Protein AF-A0A2M7DPV2-F1 (afdb_monomer_lite)

Radius of gyration: 13.35 Å; chains: 1; bounding box: 32×27×32 Å

Secondary structure (DSSP, 8-state):
-EETTEE-B-SS-TT-SS----HHHHHTT--HHHHHS--B----TT--HHHHHHHHHHHHHHHT-

pLDDT: mean 85.01, std 12.98, range [53.66, 97.88]

Foldseek 3Di:
DDDPLDDKDLACDPPDPDGFFNPVVVVVPDDRVVSNVDIDDDDDPPDDPVNVVVVVVSVCVVVVD

Sequence (65 aa):
GRMKDIAVSNGSACSSAVVEPSHVLKAMGLSDEDAFASLRFSLGKYNTFEEVNEASQIIKNIFEI

Structure (mmCIF, N/CA/C/O backbone):
data_AF-A0A2M7DPV2-F1
#
_entry.id   AF-A0A2M7DPV2-F1
#
loop_
_atom_site.group_PDB
_atom_site.id
_atom_site.type_symbol
_atom_site.label_atom_id
_atom_site.label_alt_id
_atom_site.label_comp_id
_atom_site.label_asym_id
_atom_site.label_entity_id
_atom_site.label_seq_id
_atom_site.pdbx_PDB_ins_code
_atom_site.Cartn_x
_atom_site.Cartn_y
_atom_site.Cartn_z
_atom_site.occupancy
_atom_site.B_iso_or_equiv
_atom_site.auth_seq_id
_atom_site.auth_comp_id
_atom_site.auth_asym_id
_atom_site.auth_atom_id
_atom_site.pdbx_PDB_model_num
ATO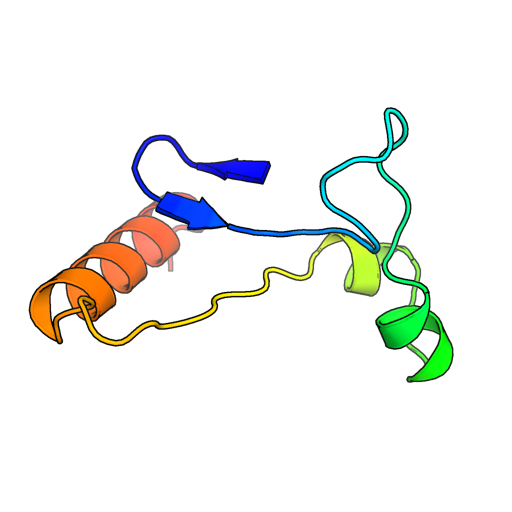M 1 N N . GLY A 1 1 ? 9.131 2.363 2.995 1.00 56.53 1 GLY A N 1
ATOM 2 C CA . GLY A 1 1 ? 9.206 3.829 3.143 1.00 56.53 1 GLY A CA 1
ATOM 3 C C . GLY A 1 1 ? 8.565 4.236 4.454 1.00 56.53 1 GLY A C 1
ATOM 4 O O . GLY A 1 1 ? 7.599 3.606 4.857 1.00 56.53 1 GLY A O 1
ATOM 5 N N . ARG A 1 2 ? 9.110 5.233 5.156 1.00 57.53 2 ARG A N 1
ATOM 6 C CA . ARG A 1 2 ? 8.474 5.780 6.364 1.00 57.53 2 ARG A CA 1
ATOM 7 C C . ARG A 1 2 ? 7.646 6.999 5.953 1.00 57.53 2 ARG A C 1
ATOM 9 O O . ARG A 1 2 ? 8.234 8.027 5.640 1.00 57.53 2 ARG A O 1
ATOM 16 N N . MET A 1 3 ? 6.320 6.871 5.916 1.00 72.06 3 MET A N 1
ATOM 17 C CA . MET A 1 3 ? 5.432 8.034 6.022 1.00 72.06 3 MET A CA 1
ATOM 18 C C . MET A 1 3 ? 5.270 8.324 7.513 1.00 72.06 3 MET A C 1
ATOM 20 O O . MET A 1 3 ? 5.248 7.388 8.310 1.00 72.06 3 MET A O 1
ATOM 24 N N . LYS A 1 4 ? 5.242 9.605 7.897 1.00 72.62 4 LYS A N 1
ATOM 25 C CA . LYS A 1 4 ? 5.400 10.040 9.297 1.00 72.62 4 LYS A CA 1
ATOM 26 C C . LYS A 1 4 ? 4.408 9.367 10.261 1.00 72.62 4 LYS A C 1
ATOM 28 O O . LYS A 1 4 ? 4.787 9.107 11.396 1.00 72.62 4 LYS A O 1
ATOM 33 N N . ASP A 1 5 ? 3.240 8.973 9.752 1.00 81.69 5 ASP A N 1
ATOM 34 C CA . ASP A 1 5 ? 2.133 8.419 10.537 1.00 81.69 5 ASP A CA 1
ATOM 35 C C . ASP A 1 5 ? 1.603 7.072 9.993 1.00 81.69 5 ASP A C 1
ATOM 37 O O . ASP A 1 5 ? 0.651 6.515 10.528 1.00 81.69 5 ASP A O 1
ATOM 41 N N . ILE A 1 6 ? 2.222 6.508 8.941 1.00 86.31 6 ILE A N 1
ATOM 42 C CA . ILE A 1 6 ? 1.811 5.218 8.356 1.00 86.31 6 ILE A CA 1
ATOM 43 C C . ILE A 1 6 ? 3.034 4.361 8.014 1.00 86.31 6 ILE A C 1
ATOM 45 O O . ILE A 1 6 ? 3.948 4.779 7.294 1.00 86.31 6 ILE A O 1
ATOM 49 N N . ALA A 1 7 ? 3.026 3.111 8.478 1.00 85.25 7 ALA A N 1
ATOM 50 C CA . ALA A 1 7 ? 4.013 2.110 8.091 1.00 85.25 7 ALA A CA 1
ATOM 51 C C . ALA A 1 7 ? 3.636 1.463 6.745 1.00 85.25 7 ALA A C 1
ATOM 53 O O . ALA A 1 7 ? 2.646 0.741 6.651 1.00 85.25 7 ALA A O 1
ATOM 54 N N . VAL A 1 8 ? 4.447 1.695 5.704 1.00 85.19 8 VAL A N 1
ATOM 55 C CA . VAL A 1 8 ? 4.190 1.207 4.334 1.00 85.19 8 VAL A CA 1
ATOM 56 C C . VAL A 1 8 ? 5.431 0.610 3.664 1.00 85.19 8 VAL A C 1
ATOM 58 O O . VAL A 1 8 ? 6.580 0.951 3.973 1.00 85.19 8 VAL A O 1
ATOM 61 N N . SER A 1 9 ? 5.204 -0.272 2.690 1.00 79.25 9 SER A N 1
ATOM 62 C CA . SER A 1 9 ? 6.257 -0.875 1.863 1.00 79.25 9 SER A CA 1
ATOM 63 C C . SER A 1 9 ? 6.202 -0.342 0.428 1.00 79.25 9 SER A C 1
ATOM 65 O O . SER A 1 9 ? 5.116 -0.160 -0.110 1.00 79.25 9 SER A O 1
ATOM 67 N N . ASN A 1 10 ? 7.365 -0.085 -0.180 1.00 74.00 10 ASN A N 1
ATOM 68 C CA . ASN A 1 10 ? 7.511 0.479 -1.531 1.00 74.00 10 ASN A CA 1
ATOM 69 C C . ASN A 1 10 ? 8.622 -0.208 -2.362 1.00 74.00 10 ASN A C 1
ATOM 71 O O . ASN A 1 10 ? 9.169 0.402 -3.270 1.00 74.00 10 ASN A O 1
ATOM 75 N N . GLY A 1 11 ? 9.007 -1.449 -2.030 1.00 70.44 11 GLY A N 1
ATOM 76 C CA . GLY A 1 11 ? 10.108 -2.163 -2.699 1.00 70.44 11 GLY A CA 1
ATOM 77 C C . GLY A 1 11 ? 9.980 -3.691 -2.647 1.00 70.44 11 GLY A C 1
ATOM 78 O O . GLY A 1 11 ? 9.041 -4.217 -2.047 1.00 70.44 11 GLY A O 1
ATOM 79 N N . SER A 1 12 ? 10.930 -4.402 -3.272 1.00 63.09 12 SER A N 1
ATOM 80 C CA . SER A 1 12 ? 10.957 -5.877 -3.373 1.00 63.09 12 SER A CA 1
ATOM 81 C C . SER A 1 12 ? 11.120 -6.594 -2.023 1.00 63.09 12 SER A C 1
ATOM 83 O O . SER A 1 12 ? 10.515 -7.642 -1.802 1.00 63.09 12 SER A O 1
ATOM 85 N N . ALA A 1 13 ? 11.899 -6.020 -1.104 1.00 55.69 13 ALA A N 1
ATOM 86 C CA . ALA A 1 13 ? 12.055 -6.480 0.272 1.00 55.69 13 ALA A CA 1
ATOM 87 C C . ALA A 1 13 ? 12.486 -5.306 1.166 1.00 55.69 13 ALA A C 1
ATOM 89 O O . ALA A 1 13 ? 13.501 -4.662 0.913 1.00 55.69 13 ALA A O 1
ATOM 90 N N . CYS A 1 14 ? 11.744 -5.039 2.246 1.00 54.09 14 CYS A N 1
ATOM 91 C CA . CYS A 1 14 ? 11.999 -3.926 3.176 1.00 54.09 14 CYS A CA 1
ATOM 92 C C . CYS A 1 14 ? 13.329 -4.016 3.965 1.00 54.09 14 CYS A C 1
ATOM 94 O O . CYS A 1 14 ? 13.577 -3.156 4.805 1.00 54.09 14 CYS A O 1
ATOM 96 N N . SER A 1 15 ? 14.161 -5.039 3.736 1.00 53.66 15 SER A N 1
ATOM 97 C CA . SER A 1 15 ? 15.427 -5.288 4.444 1.00 53.66 15 SER A CA 1
ATOM 98 C C . SER A 1 15 ? 16.683 -5.129 3.577 1.00 53.66 15 SER A C 1
ATOM 100 O O . SER A 1 15 ? 17.783 -5.356 4.075 1.00 53.66 15 SER A O 1
ATOM 102 N N . SER A 1 16 ? 16.552 -4.772 2.295 1.00 57.12 16 SER A N 1
ATOM 103 C CA . SER A 1 16 ? 17.712 -4.471 1.450 1.00 57.12 16 SER A CA 1
ATOM 104 C C . SER A 1 16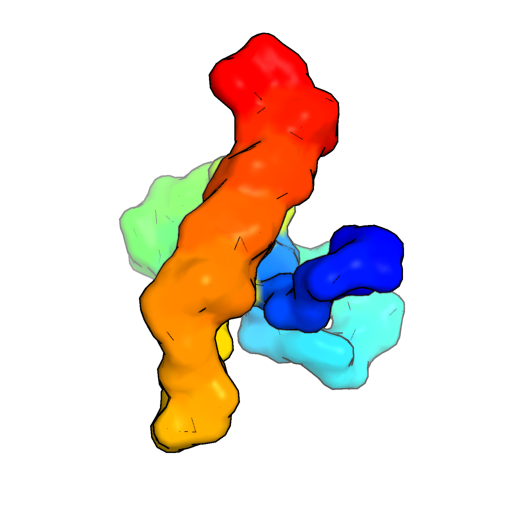 ? 18.239 -3.071 1.769 1.00 57.12 16 SER A C 1
ATOM 106 O O . SER A 1 16 ? 17.468 -2.116 1.853 1.00 57.12 16 SER A O 1
ATOM 108 N N . ALA A 1 17 ? 19.558 -2.934 1.927 1.00 58.09 17 ALA A N 1
ATOM 109 C CA . ALA A 1 17 ? 20.216 -1.630 2.043 1.00 58.09 17 ALA A CA 1
ATOM 110 C C . ALA A 1 17 ? 20.073 -0.783 0.759 1.00 58.09 17 ALA A C 1
ATOM 112 O O . ALA A 1 17 ? 20.322 0.420 0.786 1.00 58.09 17 ALA A O 1
ATOM 113 N N . VAL A 1 18 ? 19.660 -1.410 -0.349 1.00 62.28 18 VAL A N 1
ATOM 114 C CA . VAL A 1 18 ? 19.443 -0.784 -1.653 1.00 62.28 18 VAL A CA 1
ATOM 115 C C . VAL A 1 18 ? 17.953 -0.815 -1.981 1.00 62.28 18 VAL A C 1
ATOM 117 O O . VAL A 1 18 ? 17.318 -1.872 -1.940 1.00 62.28 18 VAL A O 1
ATOM 120 N N . VAL A 1 19 ? 17.393 0.351 -2.307 1.00 69.06 19 VAL A N 1
ATOM 121 C CA . VAL A 1 19 ? 16.005 0.468 -2.762 1.00 69.06 19 VAL A CA 1
ATOM 122 C C . VAL A 1 19 ? 15.960 0.081 -4.238 1.00 69.06 19 VAL A C 1
ATOM 124 O O . VAL A 1 19 ? 16.310 0.877 -5.103 1.00 69.06 19 VAL A O 1
ATOM 127 N N . GLU A 1 20 ? 15.553 -1.153 -4.511 1.00 80.44 20 GLU A N 1
ATOM 128 C CA . GLU A 1 20 ? 15.334 -1.665 -5.866 1.00 80.44 20 GLU A CA 1
ATOM 129 C C . GLU A 1 20 ? 13.833 -1.799 -6.166 1.00 80.44 20 GLU A C 1
ATOM 131 O O . GLU A 1 20 ? 13.042 -2.056 -5.241 1.00 80.44 20 GLU A O 1
ATOM 136 N N . PRO A 1 21 ? 13.421 -1.664 -7.444 1.00 86.50 21 PRO A N 1
ATOM 137 C CA . PRO A 1 21 ? 12.029 -1.845 -7.822 1.00 86.50 21 PRO A CA 1
ATOM 138 C C . PRO A 1 21 ? 11.581 -3.282 -7.532 1.00 86.50 21 PRO A C 1
ATOM 140 O O . PRO A 1 21 ? 12.367 -4.233 -7.504 1.00 86.50 21 PRO A O 1
ATOM 143 N N . SER A 1 22 ? 10.284 -3.461 -7.292 1.00 87.75 22 SER A N 1
ATOM 144 C CA . SER A 1 22 ? 9.736 -4.784 -6.994 1.00 87.75 22 SER A CA 1
ATOM 145 C C . SER A 1 22 ? 9.917 -5.745 -8.174 1.00 87.75 22 SER A C 1
ATOM 147 O O . SER A 1 22 ? 9.276 -5.572 -9.208 1.00 87.75 22 SER A O 1
ATOM 149 N N . HIS A 1 23 ? 10.712 -6.809 -8.002 1.00 89.62 23 HIS A N 1
ATOM 150 C CA . HIS A 1 23 ? 10.880 -7.854 -9.023 1.00 89.62 23 HIS A CA 1
ATOM 151 C C . HIS A 1 23 ? 9.544 -8.507 -9.422 1.00 89.62 23 HIS A C 1
ATOM 153 O O . HIS A 1 23 ? 9.383 -8.928 -10.564 1.00 89.62 23 HIS A O 1
ATOM 159 N N . VAL A 1 24 ? 8.566 -8.545 -8.508 1.00 92.06 24 VAL A N 1
ATOM 160 C CA . VAL A 1 24 ? 7.208 -9.028 -8.797 1.00 92.06 24 VAL A CA 1
ATOM 161 C C . VAL A 1 24 ? 6.484 -8.070 -9.740 1.00 92.06 24 VAL A C 1
ATOM 163 O O . VAL A 1 24 ? 5.947 -8.510 -10.750 1.00 92.06 24 VAL A O 1
ATOM 166 N N . LEU A 1 25 ? 6.510 -6.761 -9.466 1.00 92.62 25 LEU A N 1
ATOM 167 C CA . LEU A 1 25 ? 5.874 -5.767 -10.341 1.00 92.62 25 LEU A CA 1
ATOM 168 C C . LEU A 1 25 ? 6.546 -5.725 -11.720 1.00 92.62 25 LEU A C 1
ATOM 170 O O . LEU A 1 25 ? 5.865 -5.646 -12.739 1.00 92.62 25 LEU A O 1
ATOM 174 N N . LYS A 1 26 ? 7.872 -5.882 -11.765 1.00 93.06 26 LYS A N 1
ATOM 175 C CA . LYS A 1 26 ? 8.624 -6.045 -13.015 1.00 93.06 26 LYS A CA 1
ATOM 176 C C . LYS A 1 26 ? 8.176 -7.276 -13.802 1.00 93.06 26 LYS A C 1
ATOM 178 O O . LYS A 1 26 ? 7.936 -7.168 -15.000 1.00 93.06 26 LYS A O 1
ATOM 183 N N . ALA A 1 27 ? 8.015 -8.423 -13.141 1.00 95.25 27 ALA A N 1
ATOM 184 C CA . ALA A 1 27 ? 7.515 -9.644 -13.775 1.00 95.25 27 ALA A CA 1
ATOM 185 C C . ALA A 1 27 ? 6.059 -9.511 -14.263 1.00 95.25 27 ALA A C 1
ATOM 187 O O . ALA A 1 27 ? 5.678 -10.165 -15.229 1.00 95.25 27 ALA A O 1
ATOM 188 N N . MET A 1 28 ? 5.262 -8.638 -13.636 1.00 95.81 28 MET A N 1
ATOM 189 C CA . MET A 1 28 ? 3.916 -8.270 -14.095 1.00 95.81 28 MET A CA 1
ATOM 190 C C . MET A 1 28 ? 3.917 -7.306 -15.295 1.00 95.81 28 MET A C 1
ATOM 192 O O . MET A 1 28 ? 2.850 -7.005 -15.824 1.00 95.81 28 MET A O 1
ATOM 196 N N . GLY A 1 29 ? 5.086 -6.835 -15.740 1.00 95.94 29 GLY A N 1
ATOM 197 C CA . GLY A 1 29 ? 5.237 -5.973 -16.912 1.00 95.94 29 GLY A CA 1
ATOM 198 C C . GLY A 1 29 ? 5.299 -4.474 -16.615 1.00 95.94 29 GLY A C 1
ATOM 199 O O . GLY A 1 29 ? 5.260 -3.685 -17.556 1.00 95.94 29 GLY A O 1
ATOM 200 N N . LEU A 1 30 ? 5.409 -4.059 -15.348 1.00 95.88 30 LEU A N 1
ATOM 201 C CA . LEU A 1 30 ? 5.532 -2.639 -15.007 1.00 95.88 30 LEU A CA 1
ATOM 202 C C . LEU A 1 30 ? 6.922 -2.089 -15.367 1.00 95.88 30 LEU A C 1
ATOM 204 O O . LEU A 1 30 ? 7.952 -2.778 -15.287 1.00 95.88 30 LEU A O 1
ATOM 208 N N . SER A 1 31 ? 6.953 -0.805 -15.730 1.00 94.94 31 SER A N 1
ATOM 209 C CA . SER A 1 31 ? 8.201 -0.057 -15.874 1.00 94.94 31 SER A CA 1
ATOM 210 C C . SER A 1 31 ? 8.915 0.068 -14.519 1.00 94.94 31 SER A C 1
ATOM 212 O O . SER A 1 31 ? 8.339 -0.213 -13.467 1.00 94.94 31 SER A O 1
ATOM 214 N N . ASP A 1 32 ? 10.198 0.438 -14.527 1.00 90.62 32 ASP A N 1
ATOM 215 C CA . ASP A 1 32 ? 10.906 0.705 -13.265 1.00 90.62 32 ASP A CA 1
ATOM 216 C C . ASP A 1 32 ? 10.250 1.867 -12.514 1.00 90.62 32 ASP A C 1
ATOM 218 O O . ASP A 1 32 ? 10.070 1.784 -11.303 1.00 90.62 32 ASP A O 1
ATOM 222 N N . GLU A 1 33 ? 9.834 2.903 -13.245 1.00 91.31 33 GLU A N 1
ATOM 223 C CA . GLU A 1 33 ? 9.148 4.074 -12.703 1.00 91.31 33 GLU A CA 1
ATOM 224 C C . GLU A 1 33 ? 7.837 3.687 -12.009 1.00 91.31 33 GLU A C 1
ATOM 226 O O . GLU A 1 33 ? 7.660 3.990 -10.829 1.00 91.31 33 GLU A O 1
ATOM 231 N N . ASP A 1 34 ? 6.973 2.915 -12.675 1.00 92.25 34 ASP A N 1
ATOM 232 C CA . ASP A 1 34 ? 5.702 2.463 -12.089 1.00 92.25 34 ASP A CA 1
ATOM 233 C C . ASP A 1 34 ? 5.925 1.530 -10.889 1.00 92.25 34 ASP A C 1
ATOM 235 O O . ASP A 1 34 ? 5.216 1.593 -9.878 1.00 92.25 34 ASP A O 1
ATOM 239 N N . ALA A 1 35 ? 6.932 0.654 -10.971 1.00 90.88 35 ALA A N 1
ATOM 240 C CA . ALA A 1 35 ? 7.276 -0.251 -9.881 1.00 90.88 35 ALA A CA 1
ATOM 241 C C . ALA A 1 35 ? 7.812 0.503 -8.651 1.00 90.88 35 ALA A C 1
ATOM 243 O O . ALA A 1 35 ? 7.541 0.086 -7.523 1.00 90.88 35 ALA A O 1
ATOM 244 N N . PHE A 1 36 ? 8.536 1.608 -8.850 1.00 88.25 36 PHE A N 1
ATOM 245 C CA . PHE A 1 36 ? 8.992 2.502 -7.781 1.00 88.25 36 PHE A CA 1
ATOM 246 C C . PHE A 1 36 ? 7.871 3.380 -7.216 1.00 88.25 36 PHE A C 1
ATOM 248 O O . PHE A 1 36 ? 7.855 3.646 -6.013 1.00 88.25 36 PHE A O 1
ATOM 255 N N . ALA A 1 37 ? 6.924 3.802 -8.055 1.00 88.88 37 ALA A N 1
ATOM 256 C CA . ALA A 1 37 ? 5.772 4.614 -7.662 1.00 88.88 37 ALA A CA 1
ATOM 257 C C . ALA A 1 37 ? 4.685 3.819 -6.908 1.00 88.88 37 ALA A C 1
ATOM 259 O O . ALA A 1 37 ? 3.652 4.365 -6.523 1.00 88.88 37 ALA A O 1
ATOM 260 N N . SER A 1 38 ? 4.907 2.525 -6.669 1.00 88.75 38 SER A N 1
ATOM 261 C CA . SER A 1 38 ? 3.944 1.638 -6.023 1.00 88.75 38 SER A CA 1
ATOM 262 C C . SER A 1 38 ? 4.065 1.629 -4.493 1.00 88.75 38 SER A C 1
ATOM 264 O O . SER A 1 38 ? 5.154 1.516 -3.925 1.00 88.75 38 SER A O 1
ATOM 266 N N . LEU A 1 39 ? 2.919 1.656 -3.806 1.00 87.06 39 LEU A N 1
ATOM 267 C CA . LEU A 1 39 ? 2.806 1.487 -2.353 1.00 87.06 39 LEU A CA 1
ATOM 268 C C . LEU A 1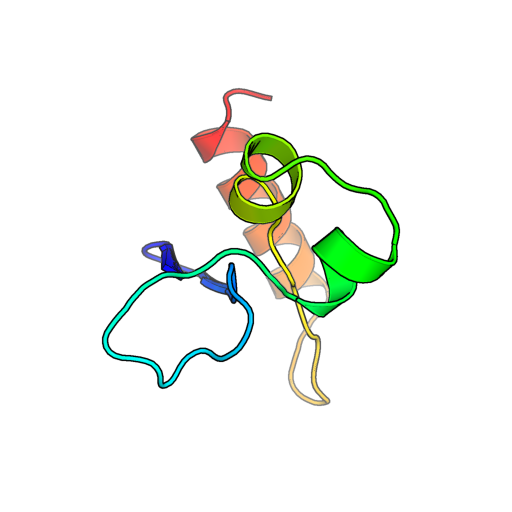 39 ? 1.992 0.233 -2.025 1.00 87.06 39 LEU A C 1
ATOM 270 O O . LEU A 1 39 ? 0.903 0.029 -2.557 1.00 87.06 39 LEU A O 1
ATOM 274 N N . ARG A 1 40 ? 2.495 -0.595 -1.105 1.00 89.12 40 ARG A N 1
ATOM 275 C CA . ARG A 1 40 ? 1.778 -1.761 -0.577 1.00 89.12 40 ARG A CA 1
ATOM 276 C C . ARG A 1 40 ? 1.316 -1.502 0.851 1.00 89.12 40 ARG A C 1
ATOM 278 O O . ARG A 1 40 ? 2.140 -1.356 1.759 1.00 89.12 40 ARG A O 1
ATOM 285 N N . PHE A 1 41 ? 0.004 -1.580 1.041 1.00 89.31 41 PHE A N 1
ATOM 286 C CA . PHE A 1 41 ? -0.649 -1.614 2.345 1.00 89.31 41 PHE A CA 1
ATOM 287 C C . PHE A 1 41 ? -1.029 -3.055 2.683 1.00 89.31 41 PHE A C 1
ATOM 289 O O . PHE A 1 41 ? -1.457 -3.824 1.822 1.00 89.31 41 PHE A O 1
ATOM 296 N N . SER A 1 42 ? -0.836 -3.448 3.935 1.00 91.00 42 SER A N 1
ATOM 297 C CA . SER A 1 42 ? -1.215 -4.770 4.427 1.00 91.00 42 SER A CA 1
ATOM 298 C C . SER A 1 42 ? -1.932 -4.584 5.750 1.00 91.00 42 SER A C 1
ATOM 300 O O . SER A 1 42 ? -1.382 -3.962 6.654 1.00 91.00 42 SER A O 1
ATOM 302 N N . LEU A 1 43 ? -3.154 -5.101 5.837 1.00 94.19 43 LEU A N 1
ATOM 303 C CA . LEU A 1 43 ? -3.970 -5.036 7.044 1.00 94.19 43 LEU A CA 1
ATOM 304 C C . LEU A 1 43 ? -3.761 -6.301 7.881 1.00 94.19 43 LEU A C 1
ATOM 306 O O . LEU A 1 43 ? -3.560 -7.392 7.345 1.00 94.19 43 LEU A O 1
ATOM 310 N N . GLY A 1 44 ? -3.815 -6.149 9.197 1.00 94.81 44 GLY A N 1
ATOM 311 C CA . GLY A 1 44 ? -3.736 -7.221 10.178 1.00 94.81 44 GLY A CA 1
ATOM 312 C C . GLY A 1 44 ? -4.944 -7.232 11.110 1.00 94.81 44 GLY A C 1
ATOM 313 O O . GLY A 1 44 ? -5.782 -6.337 11.094 1.00 94.81 44 GLY A O 1
ATOM 314 N N . LYS A 1 45 ? -5.007 -8.253 11.971 1.00 96.88 45 LYS A N 1
ATOM 315 C CA . LYS A 1 45 ? -6.119 -8.489 12.912 1.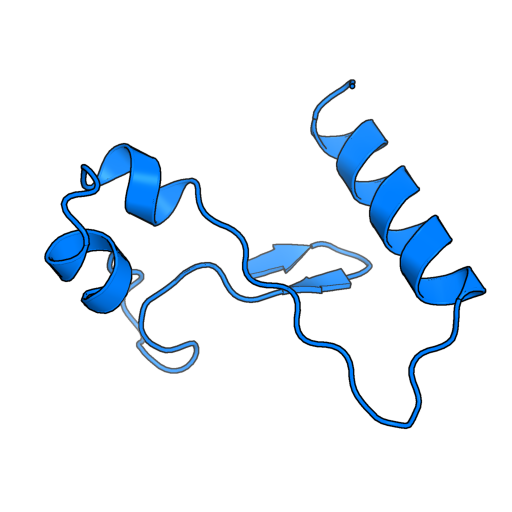00 96.88 45 LYS A CA 1
ATOM 316 C C . LYS A 1 45 ? -6.467 -7.284 13.799 1.00 96.88 45 LYS A C 1
ATOM 318 O O . LYS A 1 45 ? -7.601 -7.182 14.250 1.00 96.88 45 LYS A O 1
ATOM 323 N N . TYR A 1 46 ? -5.489 -6.434 14.091 1.00 96.44 46 TYR A N 1
ATOM 324 C CA . TYR A 1 46 ? -5.649 -5.305 15.004 1.00 96.44 46 TYR A CA 1
ATOM 325 C C . TYR A 1 46 ? -5.956 -3.989 14.302 1.00 96.44 46 TYR A C 1
ATOM 327 O O . TYR A 1 46 ? -6.126 -2.994 14.993 1.00 96.44 46 TYR A O 1
ATOM 335 N N . ASN A 1 47 ? -6.033 -3.975 12.968 1.00 96.88 47 ASN A N 1
ATOM 336 C CA . ASN A 1 47 ? -6.423 -2.759 12.278 1.00 96.88 47 ASN A CA 1
ATOM 337 C C . ASN A 1 47 ? -7.911 -2.473 12.443 1.00 96.88 47 ASN A C 1
ATOM 339 O O . ASN A 1 47 ? -8.735 -3.392 12.410 1.00 96.88 47 ASN A O 1
ATOM 343 N N . THR A 1 48 ? -8.246 -1.193 12.575 1.00 97.88 48 THR A N 1
ATOM 344 C CA . THR A 1 48 ? -9.632 -0.717 12.649 1.00 97.88 48 THR A CA 1
ATOM 345 C C . THR A 1 48 ? -10.049 -0.014 11.360 1.00 97.88 48 THR A C 1
ATOM 347 O O . THR A 1 48 ? -9.223 0.359 10.525 1.00 97.88 48 THR A O 1
ATOM 350 N N . PHE A 1 49 ? -11.358 0.159 11.172 1.00 97.25 49 PHE A N 1
ATOM 351 C CA . PHE A 1 49 ? -11.871 0.898 10.020 1.00 97.25 49 PHE A CA 1
ATOM 352 C C . PHE A 1 49 ? -11.487 2.383 10.098 1.00 97.25 49 PHE A C 1
ATOM 354 O O . PHE A 1 49 ? -11.162 3.003 9.087 1.00 97.25 49 PHE A O 1
ATOM 361 N N . GLU A 1 50 ? -11.472 2.931 11.309 1.00 97.62 50 GLU A N 1
ATOM 362 C CA . GLU A 1 50 ? -11.071 4.300 11.606 1.00 97.62 50 GLU A CA 1
ATOM 363 C C . GLU A 1 50 ? -9.613 4.551 11.200 1.00 97.62 50 GLU A C 1
ATOM 365 O O . GLU A 1 50 ? -9.346 5.531 10.508 1.00 97.62 50 GLU A O 1
ATOM 370 N N . GLU A 1 51 ? -8.698 3.633 11.531 1.00 95.56 51 GLU A N 1
ATOM 371 C CA . GLU A 1 51 ? -7.285 3.707 11.127 1.00 95.56 51 GLU A CA 1
ATOM 372 C C . GLU A 1 51 ? -7.119 3.675 9.602 1.00 95.56 51 GLU A C 1
ATOM 374 O O . GLU A 1 51 ? -6.306 4.409 9.042 1.00 95.56 51 GLU A O 1
ATOM 379 N N . VAL A 1 52 ? -7.898 2.844 8.901 1.00 95.56 52 VAL A N 1
ATOM 380 C CA . VAL A 1 52 ? -7.870 2.791 7.430 1.00 95.56 52 VAL A CA 1
ATOM 381 C C . VAL A 1 52 ? -8.357 4.109 6.828 1.00 95.56 52 VAL A C 1
ATOM 383 O O . VAL A 1 52 ? -7.780 4.599 5.854 1.00 95.56 52 VAL A O 1
ATOM 386 N N . ASN A 1 53 ? -9.399 4.705 7.409 1.00 96.25 53 ASN A N 1
ATOM 387 C CA . ASN A 1 53 ? -9.912 5.991 6.954 1.00 96.25 53 ASN A CA 1
ATOM 388 C C . ASN A 1 53 ? -8.900 7.118 7.213 1.00 96.25 53 ASN A C 1
ATOM 390 O O . ASN A 1 53 ? -8.638 7.919 6.318 1.00 96.25 53 ASN A O 1
ATOM 394 N N . GLU A 1 54 ? -8.275 7.146 8.392 1.00 94.69 54 GLU A N 1
ATOM 395 C CA . GLU A 1 54 ? -7.205 8.092 8.724 1.00 94.69 54 GLU A CA 1
ATOM 396 C C . GLU A 1 54 ? -6.020 7.958 7.758 1.00 94.69 54 GLU A C 1
ATOM 398 O O . GLU A 1 54 ? -5.588 8.950 7.164 1.00 94.69 54 GLU A O 1
ATOM 403 N N . ALA A 1 55 ? -5.569 6.726 7.497 1.00 93.44 55 ALA A N 1
ATOM 404 C CA . ALA A 1 55 ? -4.521 6.450 6.522 1.00 93.44 55 ALA A CA 1
ATOM 405 C C . ALA A 1 55 ? -4.883 6.979 5.124 1.00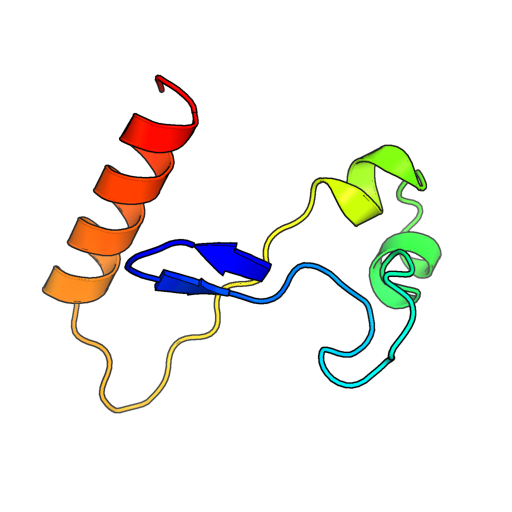 93.44 55 ALA A C 1
ATOM 407 O O . ALA A 1 55 ? -4.049 7.595 4.457 1.00 93.44 55 ALA A O 1
ATOM 408 N N . SER A 1 56 ? -6.135 6.805 4.688 1.00 93.62 56 SER A N 1
ATOM 409 C CA . SER A 1 56 ? -6.605 7.352 3.413 1.00 93.62 56 SER A CA 1
ATOM 410 C C . SER A 1 56 ? -6.568 8.881 3.376 1.00 93.62 56 SER A C 1
ATOM 412 O O . SER A 1 56 ? -6.215 9.430 2.333 1.00 93.62 56 SER A O 1
ATOM 414 N N . GLN A 1 57 ? -6.933 9.573 4.461 1.00 94.50 57 GLN A N 1
ATOM 415 C CA . GLN A 1 57 ? -6.888 11.041 4.507 1.00 94.50 57 GLN A CA 1
ATOM 416 C C . GLN A 1 57 ? -5.452 11.563 4.478 1.00 94.50 57 GLN A C 1
ATOM 418 O O . GLN A 1 57 ? -5.156 12.529 3.780 1.00 94.50 57 GLN A O 1
ATOM 423 N N . ILE A 1 58 ? -4.536 10.899 5.182 1.00 92.75 58 ILE A N 1
ATOM 424 C CA . ILE A 1 58 ? -3.111 11.240 5.148 1.00 92.75 58 ILE A CA 1
ATOM 425 C C . ILE A 1 58 ? -2.560 11.108 3.723 1.00 92.75 58 ILE A C 1
ATOM 427 O O . ILE A 1 58 ? -1.878 12.014 3.253 1.00 92.75 58 ILE A O 1
ATOM 431 N N . ILE A 1 59 ? -2.879 10.018 3.014 1.00 91.12 59 ILE A N 1
ATOM 432 C CA . ILE A 1 59 ? -2.445 9.815 1.621 1.00 91.12 59 ILE A CA 1
ATOM 433 C C . ILE A 1 59 ? -2.977 10.935 0.725 1.00 91.12 59 ILE A C 1
ATOM 435 O O . ILE A 1 59 ? -2.207 11.533 -0.021 1.00 91.12 59 ILE A O 1
ATOM 439 N N . LYS A 1 60 ? -4.268 11.258 0.836 1.00 92.75 60 LYS A N 1
ATOM 440 C CA . LYS A 1 60 ? -4.892 12.364 0.101 1.00 92.75 60 LYS A CA 1
ATOM 441 C C . LYS A 1 60 ? -4.167 13.688 0.308 1.00 92.75 60 LYS A C 1
ATOM 443 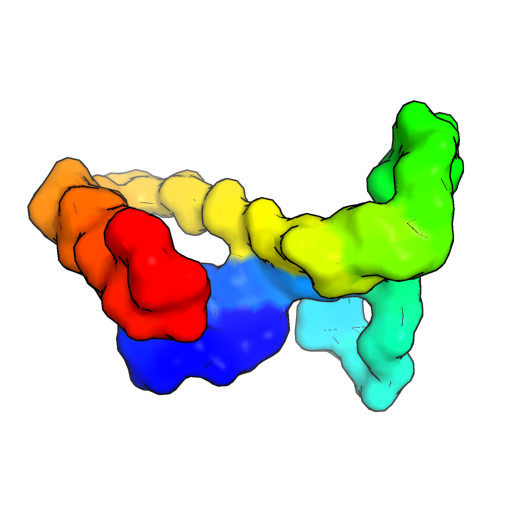O O . LYS A 1 60 ? -3.786 14.339 -0.657 1.00 92.75 60 LYS A O 1
ATOM 448 N N . ASN A 1 61 ? -3.870 14.020 1.561 1.00 91.25 61 ASN A N 1
ATOM 449 C CA . ASN A 1 61 ? -3.147 15.240 1.907 1.00 91.25 61 ASN A CA 1
ATOM 450 C C . ASN A 1 61 ? -1.711 15.262 1.359 1.00 91.25 61 ASN A C 1
ATOM 452 O O . ASN A 1 61 ? -1.235 16.321 0.970 1.00 91.25 61 ASN A O 1
ATOM 456 N N . ILE A 1 62 ? -1.015 14.118 1.323 1.00 89.56 62 ILE A N 1
ATOM 457 C CA . ILE A 1 62 ? 0.350 14.022 0.774 1.00 89.56 62 ILE A CA 1
ATOM 458 C C . ILE A 1 62 ? 0.366 14.268 -0.739 1.00 89.56 62 ILE A C 1
ATOM 460 O O . ILE A 1 62 ? 1.306 14.877 -1.242 1.00 89.56 62 ILE A O 1
ATOM 464 N N . PHE A 1 63 ? -0.642 13.768 -1.454 1.00 87.62 63 PHE A N 1
ATOM 465 C CA . PHE A 1 63 ? -0.723 13.858 -2.914 1.00 87.62 63 PHE A CA 1
ATOM 466 C C . PHE A 1 63 ? -1.612 15.003 -3.419 1.00 87.62 63 PHE A C 1
ATOM 468 O O . PHE A 1 63 ? -1.756 15.147 -4.627 1.00 87.62 63 PHE A O 1
ATOM 475 N N . GLU A 1 64 ? -2.181 15.809 -2.518 1.00 88.62 64 GLU A N 1
ATOM 476 C CA . GLU A 1 64 ? -3.100 16.913 -2.831 1.00 88.62 64 GLU A CA 1
ATOM 477 C C . GLU A 1 64 ? -4.339 16.469 -3.651 1.00 88.62 64 GLU A C 1
ATOM 479 O O . GLU A 1 64 ? -4.793 17.188 -4.544 1.00 88.62 64 GLU A O 1
ATOM 484 N N . ILE A 1 65 ? -4.890 15.281 -3.344 1.00 75.44 65 ILE A N 1
ATOM 485 C CA . ILE A 1 65 ? -6.054 14.657 -4.025 1.00 75.44 65 ILE A CA 1
ATOM 486 C C . ILE A 1 65 ? -7.282 14.457 -3.131 1.00 75.44 65 ILE A C 1
ATOM 488 O O . ILE A 1 65 ? -7.130 14.305 -1.900 1.00 75.44 65 ILE A O 1
#